Protein AF-A0A7X7SR47-F1 (afdb_monomer_lite)

pLDDT: mean 91.91, std 6.1, range [55.0, 97.56]

Radius of gyration: 18.03 Å; chains: 1; bounding box: 42×41×39 Å

Secondary structure (DSSP, 8-state):
------HHHHHHHHHHHHHHHHHHHTTS-HHHHHHHHHHHHHHHHHT-TTGGG----TT--GGGGS-----HHHHHHHHHHHHHH--HHHHHHHHHHHHHHHHHHTT--HHHHHTS-PPPTT----

Foldseek 3Di:
DDDDDPPVVVVVVVVVLVVQLVVVCVVVPNLVSVVVSVVVVVVVLVPDPCNVVDPDDPPDCPCQLFDDDDDPSRVVVVVVCCVPPPDPVLVVQLVVLVVVLCVVCPPPDPVRSRPPSRGHSPDDDD

Structure (mmCIF, N/CA/C/O backbone):
data_AF-A0A7X7SR47-F1
#
_entry.id   AF-A0A7X7SR47-F1
#
loop_
_atom_site.group_PDB
_atom_site.id
_atom_site.type_symbol
_atom_site.label_atom_id
_atom_site.label_alt_id
_atom_site.label_comp_id
_atom_site.label_asym_id
_atom_site.label_entity_id
_atom_site.label_seq_id
_atom_site.pdbx_PDB_ins_code
_atom_site.Cartn_x
_atom_site.Cartn_y
_atom_site.Cartn_z
_atom_site.occupancy
_atom_site.B_iso_or_equiv
_atom_site.auth_seq_id
_atom_site.auth_comp_id
_atom_site.auth_asym_id
_atom_site.auth_atom_id
_atom_site.pdbx_PDB_model_num
ATOM 1 N N . MET A 1 1 ? 17.586 -24.455 -1.740 1.00 55.00 1 MET A N 1
ATOM 2 C CA . MET A 1 1 ? 17.218 -23.865 -3.039 1.00 55.00 1 MET A CA 1
ATOM 3 C C . MET A 1 1 ? 17.948 -22.545 -3.126 1.00 55.00 1 MET A C 1
ATOM 5 O O . MET A 1 1 ? 17.675 -21.672 -2.315 1.00 55.00 1 MET A O 1
ATOM 9 N N . GLU A 1 2 ? 18.953 -22.463 -3.987 1.00 77.31 2 GLU A N 1
ATOM 10 C CA . GLU A 1 2 ? 19.712 -21.232 -4.200 1.00 77.31 2 GLU A CA 1
ATOM 11 C C . GLU A 1 2 ? 18.951 -20.402 -5.237 1.00 77.31 2 GLU A C 1
ATOM 13 O O . GLU A 1 2 ? 18.681 -20.882 -6.336 1.00 77.31 2 GLU A O 1
ATOM 18 N N . ILE A 1 3 ? 18.497 -19.212 -4.845 1.00 80.00 3 ILE A N 1
ATOM 19 C CA . ILE A 1 3 ? 17.794 -18.294 -5.744 1.00 80.00 3 ILE A CA 1
ATOM 20 C C . ILE A 1 3 ? 18.870 -17.492 -6.471 1.00 80.00 3 ILE A C 1
ATOM 22 O O . ILE A 1 3 ? 19.556 -16.678 -5.854 1.00 80.00 3 ILE A O 1
ATOM 26 N N . THR A 1 4 ? 19.031 -17.720 -7.772 1.00 86.94 4 THR A N 1
ATOM 27 C CA . THR A 1 4 ? 19.919 -16.906 -8.608 1.00 86.94 4 THR A C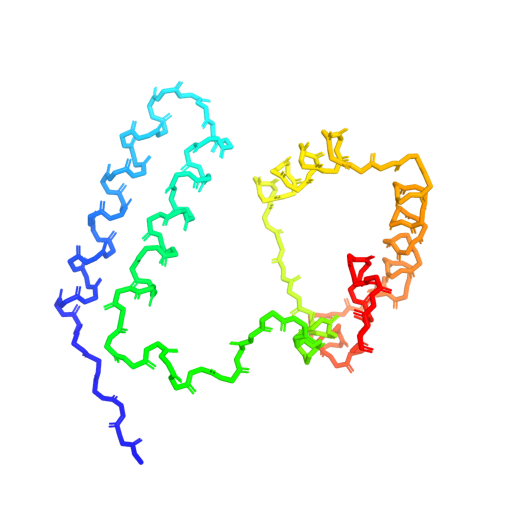A 1
ATOM 28 C C . THR A 1 4 ? 19.143 -15.708 -9.137 1.00 86.94 4 THR A C 1
ATOM 30 O O . THR A 1 4 ? 18.139 -15.865 -9.828 1.00 86.94 4 THR A O 1
ATOM 33 N N . LEU A 1 5 ? 19.604 -14.504 -8.804 1.00 86.38 5 LEU A N 1
ATOM 34 C CA . LEU A 1 5 ? 19.017 -13.259 -9.289 1.00 86.38 5 LEU A CA 1
ATOM 35 C C . LEU A 1 5 ? 19.765 -12.792 -10.539 1.00 86.38 5 LEU A C 1
ATOM 37 O O . LEU A 1 5 ? 20.952 -12.466 -10.467 1.00 86.38 5 LEU A O 1
ATOM 41 N N . ASP A 1 6 ? 19.065 -12.719 -11.670 1.00 91.25 6 ASP A N 1
ATOM 42 C CA . ASP A 1 6 ? 19.586 -12.076 -12.877 1.00 91.25 6 ASP A CA 1
ATOM 43 C C . ASP A 1 6 ? 19.656 -10.558 -12.654 1.00 91.25 6 ASP A C 1
ATOM 45 O O . ASP A 1 6 ? 18.668 -9.826 -12.754 1.00 91.25 6 ASP A O 1
ATOM 49 N N . SER A 1 7 ? 20.848 -10.089 -12.293 1.00 93.06 7 SER A N 1
ATOM 50 C CA . SER A 1 7 ? 21.081 -8.691 -11.931 1.00 93.06 7 SER A CA 1
ATOM 51 C C . SER A 1 7 ? 20.904 -7.736 -13.111 1.00 93.06 7 SER A C 1
ATOM 53 O O . SER A 1 7 ? 20.456 -6.606 -12.903 1.00 93.06 7 SER A O 1
ATOM 55 N N . ASP A 1 8 ? 21.227 -8.165 -14.331 1.00 94.75 8 ASP A N 1
ATOM 56 C CA . ASP A 1 8 ? 21.116 -7.325 -15.525 1.00 94.75 8 ASP A CA 1
ATOM 57 C C . ASP A 1 8 ? 19.651 -7.172 -15.927 1.00 94.75 8 ASP A C 1
ATOM 59 O O . ASP A 1 8 ? 19.180 -6.057 -16.178 1.00 94.75 8 ASP A O 1
ATOM 63 N N . PHE A 1 9 ? 18.894 -8.269 -15.878 1.00 90.38 9 PHE A N 1
ATOM 64 C CA . PHE A 1 9 ? 17.452 -8.235 -16.072 1.00 90.38 9 PHE A CA 1
ATOM 65 C C . PHE A 1 9 ? 16.762 -7.324 -15.048 1.00 90.38 9 PHE A C 1
ATOM 67 O O . PHE A 1 9 ? 16.019 -6.420 -15.444 1.00 90.38 9 PHE A O 1
ATOM 74 N N . ILE A 1 10 ? 17.062 -7.483 -13.752 1.00 90.25 10 ILE A N 1
ATOM 75 C CA . ILE A 1 10 ? 16.492 -6.651 -12.677 1.00 90.25 10 ILE A CA 1
ATOM 76 C C . ILE A 1 10 ? 16.810 -5.168 -12.904 1.00 90.25 10 ILE A C 1
ATOM 78 O O . ILE A 1 10 ? 15.915 -4.322 -12.824 1.00 90.25 10 ILE A O 1
ATOM 82 N N . ARG A 1 11 ? 18.065 -4.835 -13.235 1.00 94.00 11 ARG A N 1
ATOM 83 C CA . ARG A 1 11 ? 18.470 -3.452 -13.539 1.00 94.00 11 ARG A CA 1
ATOM 84 C C . ARG A 1 11 ? 17.720 -2.891 -14.742 1.00 94.00 11 ARG A C 1
ATOM 86 O O . ARG A 1 11 ? 17.328 -1.728 -14.703 1.00 94.00 11 ARG A O 1
ATOM 93 N N . SER A 1 12 ? 17.490 -3.695 -15.779 1.00 93.62 12 SER A N 1
ATOM 94 C CA . SER A 1 12 ? 16.763 -3.253 -16.973 1.00 93.62 12 SER A CA 1
ATOM 95 C C . SER A 1 12 ? 15.299 -2.897 -16.679 1.00 93.62 12 SER A C 1
ATOM 97 O O . SER A 1 12 ? 14.794 -1.900 -17.199 1.00 93.62 12 SER A O 1
ATOM 99 N N . ILE A 1 13 ? 14.627 -3.666 -15.811 1.00 91.25 13 ILE A N 1
ATOM 100 C CA . ILE A 1 13 ? 13.257 -3.376 -15.363 1.00 91.25 13 ILE A CA 1
ATOM 101 C C . ILE A 1 13 ? 13.248 -2.099 -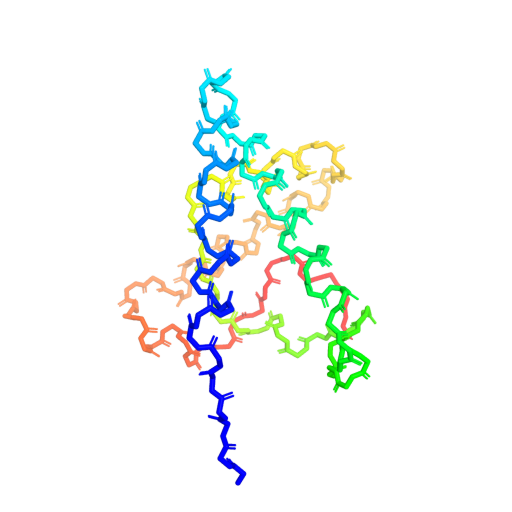14.524 1.00 91.25 13 ILE A C 1
ATOM 103 O O . ILE A 1 13 ? 12.451 -1.199 -14.786 1.00 91.25 13 ILE A O 1
ATOM 107 N N . ALA A 1 14 ? 14.158 -2.000 -13.552 1.00 92.75 14 ALA A N 1
ATOM 108 C CA . ALA A 1 14 ? 14.242 -0.847 -12.665 1.00 92.75 14 ALA A CA 1
ATOM 109 C C . ALA A 1 14 ? 14.536 0.456 -13.427 1.00 92.75 14 ALA A C 1
ATOM 111 O O . ALA A 1 14 ? 13.898 1.472 -13.164 1.00 92.75 14 ALA A O 1
ATOM 112 N N . ALA A 1 15 ? 15.457 0.426 -14.398 1.00 95.44 15 ALA A N 1
ATOM 113 C CA . ALA A 1 15 ? 15.785 1.583 -15.230 1.00 95.44 15 ALA A CA 1
ATOM 114 C C . ALA A 1 15 ? 14.584 2.039 -16.071 1.00 95.44 15 ALA A C 1
ATOM 116 O O . ALA A 1 15 ? 14.267 3.225 -16.103 1.00 95.44 15 ALA A O 1
ATOM 117 N N . ARG A 1 16 ? 13.860 1.094 -16.684 1.00 94.88 16 ARG A N 1
ATOM 118 C CA . ARG A 1 16 ? 12.650 1.401 -17.459 1.00 94.88 16 ARG A CA 1
ATOM 119 C C . ARG A 1 16 ? 11.570 2.052 -16.598 1.00 94.88 16 ARG A C 1
ATOM 121 O O . ARG A 1 16 ? 10.970 3.040 -17.014 1.00 94.88 16 ARG A O 1
ATOM 128 N N . GLU A 1 17 ? 11.322 1.506 -15.409 1.00 95.56 17 GLU A N 1
ATOM 129 C CA . GLU A 1 17 ? 10.315 2.052 -14.496 1.00 95.56 17 GLU A CA 1
ATOM 130 C C . GLU A 1 17 ? 10.710 3.438 -13.974 1.00 95.56 17 GLU A C 1
ATOM 132 O O . GLU A 1 17 ? 9.858 4.323 -13.864 1.00 95.56 17 GLU A O 1
ATOM 137 N N . TYR A 1 18 ? 12.004 3.651 -13.716 1.00 95.50 18 TYR A N 1
ATOM 138 C CA . TYR A 1 18 ? 12.547 4.956 -13.354 1.00 95.50 18 TYR A CA 1
ATOM 139 C C . TYR A 1 18 ? 12.306 5.991 -14.459 1.00 95.50 18 TYR A C 1
ATOM 141 O O . TYR A 1 18 ? 11.694 7.026 -14.196 1.00 95.50 18 TYR A O 1
ATOM 149 N N . ASP A 1 19 ? 12.712 5.696 -15.697 1.00 96.25 19 ASP A N 1
ATOM 150 C CA . ASP A 1 19 ? 12.569 6.617 -16.829 1.00 96.25 19 ASP A CA 1
ATOM 151 C C . ASP A 1 19 ? 11.098 6.969 -17.089 1.00 96.25 19 ASP A C 1
ATOM 153 O O . ASP A 1 19 ? 10.748 8.143 -17.263 1.00 96.25 19 ASP A O 1
ATOM 157 N N . GLN A 1 20 ? 10.213 5.967 -17.045 1.00 95.12 20 GLN A N 1
ATOM 158 C CA . GLN A 1 20 ? 8.780 6.167 -17.243 1.00 95.12 20 GLN A CA 1
ATOM 159 C C . GLN A 1 20 ? 8.155 6.993 -16.112 1.00 95.12 20 GLN A C 1
ATOM 161 O O . GLN A 1 20 ? 7.373 7.906 -16.378 1.00 95.12 20 GLN A O 1
ATOM 166 N N . THR A 1 21 ? 8.527 6.729 -14.858 1.00 95.06 21 THR A N 1
ATOM 167 C CA . THR A 1 21 ? 8.045 7.505 -13.707 1.00 95.06 21 THR A CA 1
ATOM 168 C C . THR A 1 21 ? 8.557 8.943 -13.753 1.00 95.06 21 THR A C 1
ATOM 170 O O . THR A 1 21 ? 7.801 9.877 -13.493 1.00 95.06 21 THR A O 1
ATOM 173 N N . CYS A 1 22 ? 9.812 9.164 -14.149 1.00 95.31 22 CYS A N 1
ATOM 174 C CA . CYS A 1 22 ? 10.343 10.506 -14.368 1.00 95.31 22 CYS A CA 1
ATOM 175 C C . CYS A 1 22 ? 9.561 11.264 -15.445 1.00 95.31 22 CYS A C 1
ATOM 177 O O . CYS A 1 22 ? 9.307 12.456 -15.276 1.00 95.31 22 CYS A O 1
ATOM 179 N N . ALA A 1 23 ? 9.160 10.600 -16.532 1.00 94.69 23 ALA A N 1
ATOM 180 C CA . ALA A 1 23 ? 8.294 11.199 -17.543 1.00 94.69 23 ALA A CA 1
ATOM 181 C C . ALA A 1 23 ? 6.892 11.509 -16.984 1.00 94.69 23 ALA A C 1
ATOM 183 O O . ALA A 1 23 ? 6.396 12.619 -17.171 1.00 94.69 23 ALA A O 1
ATOM 184 N N . ASP A 1 24 ? 6.295 10.574 -16.241 1.00 94.94 24 ASP A N 1
ATOM 185 C CA . ASP A 1 24 ? 4.982 10.728 -15.606 1.00 94.94 24 ASP A CA 1
ATOM 186 C C . ASP A 1 24 ? 4.938 11.914 -14.627 1.00 94.94 24 ASP A C 1
ATOM 188 O O . ASP A 1 24 ? 3.975 12.684 -14.616 1.00 94.94 24 ASP A O 1
ATOM 192 N N . LEU A 1 25 ? 5.997 12.092 -13.833 1.00 95.31 25 LEU A N 1
ATOM 193 C CA . LEU A 1 25 ? 6.108 13.159 -12.838 1.00 95.31 25 LEU A CA 1
ATOM 194 C C . LEU A 1 25 ? 6.220 14.557 -13.457 1.00 95.31 25 LEU A C 1
ATOM 196 O O . LEU A 1 25 ? 5.799 15.529 -12.828 1.00 95.31 25 LEU A O 1
ATOM 200 N N . ARG A 1 26 ? 6.725 14.688 -14.693 1.00 93.88 26 ARG A N 1
ATOM 201 C CA . ARG A 1 26 ? 6.787 15.989 -15.392 1.00 93.88 26 ARG A CA 1
ATOM 202 C C . ARG A 1 26 ? 5.403 16.587 -15.649 1.00 93.88 26 ARG A C 1
ATOM 204 O O . ARG A 1 26 ? 5.301 17.798 -15.808 1.00 93.88 26 ARG A O 1
ATOM 211 N N . GLY A 1 27 ? 4.353 15.763 -15.661 1.00 86.75 27 GLY A N 1
ATOM 212 C CA . GLY A 1 27 ? 2.965 16.215 -15.782 1.00 86.75 27 GLY A CA 1
ATOM 213 C C . GLY A 1 27 ? 2.384 16.851 -14.511 1.00 86.75 27 GLY A C 1
ATOM 214 O O . GLY A 1 27 ? 1.288 17.394 -14.564 1.00 86.75 27 GLY A O 1
ATOM 215 N N . GLY A 1 28 ? 3.081 16.788 -13.367 1.00 87.19 28 GLY A N 1
ATOM 216 C CA . GLY A 1 28 ? 2.653 17.404 -12.101 1.00 87.19 28 GLY A CA 1
ATOM 217 C C . GLY A 1 28 ? 1.598 16.623 -11.302 1.00 87.19 28 GLY A C 1
ATOM 218 O O . GLY A 1 28 ? 1.360 16.929 -10.135 1.00 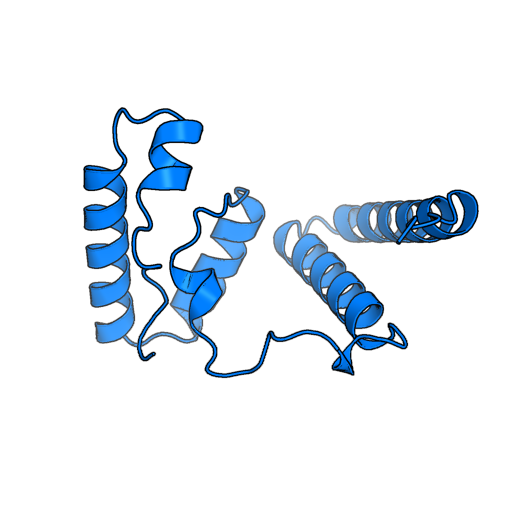87.19 28 GLY A O 1
ATOM 219 N N . GLU A 1 29 ? 0.998 15.576 -11.869 1.00 90.75 29 GLU A N 1
ATOM 220 C CA . GLU A 1 29 ? 0.001 14.738 -11.192 1.00 90.75 29 GLU A CA 1
ATOM 221 C C . GLU A 1 29 ? 0.657 13.612 -10.373 1.00 90.75 29 GLU A C 1
ATOM 223 O O . GLU A 1 29 ? 0.663 12.450 -10.775 1.00 90.75 29 GLU A O 1
ATOM 228 N N . ILE A 1 30 ? 1.216 13.945 -9.206 1.00 93.00 30 ILE A N 1
ATOM 229 C CA . ILE A 1 30 ? 2.028 13.017 -8.391 1.00 93.00 30 ILE A CA 1
ATOM 230 C C . ILE A 1 30 ? 1.280 11.717 -8.046 1.00 93.00 30 ILE A C 1
ATOM 232 O O . ILE A 1 30 ? 1.831 10.629 -8.207 1.00 93.00 30 ILE A O 1
ATOM 236 N N . VAL A 1 31 ? 0.021 11.814 -7.603 1.00 93.50 31 VAL A N 1
ATOM 237 C CA . VAL A 1 31 ? -0.787 10.632 -7.247 1.00 93.50 31 VAL A CA 1
ATOM 238 C C . VAL A 1 31 ? -1.055 9.766 -8.479 1.00 93.50 31 VAL A C 1
ATOM 240 O O . VAL A 1 31 ? -0.873 8.555 -8.427 1.00 93.50 31 VAL A O 1
ATOM 243 N N . ARG A 1 32 ? -1.392 10.377 -9.623 1.00 93.69 32 ARG A N 1
ATOM 244 C CA . ARG A 1 32 ? -1.617 9.639 -10.875 1.00 93.69 32 ARG A CA 1
ATOM 245 C C . ARG A 1 32 ? -0.340 8.990 -11.400 1.00 93.69 32 ARG A C 1
ATOM 247 O O . ARG A 1 32 ? -0.397 7.871 -11.896 1.00 93.69 32 ARG A O 1
ATOM 254 N N . ALA A 1 33 ? 0.807 9.659 -11.285 1.00 95.00 33 ALA A N 1
ATOM 255 C CA . ALA A 1 33 ? 2.101 9.083 -11.641 1.00 95.00 33 ALA A CA 1
ATOM 256 C C . ALA A 1 33 ? 2.397 7.830 -10.800 1.00 95.00 33 ALA A C 1
ATOM 258 O O . ALA A 1 33 ? 2.798 6.802 -11.345 1.00 95.00 33 ALA A O 1
ATOM 259 N N . PHE A 1 34 ? 2.117 7.887 -9.495 1.00 94.75 34 PHE A N 1
ATOM 260 C CA . PHE A 1 34 ? 2.238 6.735 -8.609 1.00 94.75 34 PHE A CA 1
ATOM 261 C C . PHE A 1 34 ? 1.281 5.593 -8.991 1.00 94.75 34 PHE A C 1
ATOM 263 O O . PHE A 1 34 ? 1.719 4.457 -9.141 1.00 94.75 34 PHE A O 1
ATOM 270 N N . GLU A 1 35 ? 0.000 5.877 -9.236 1.00 94.56 35 GLU A N 1
ATOM 271 C CA . GLU A 1 35 ? -0.973 4.865 -9.680 1.00 94.56 35 GLU A CA 1
ATOM 272 C C . GLU A 1 35 ? -0.576 4.196 -11.006 1.00 94.56 35 GLU A C 1
ATOM 274 O O . GLU A 1 35 ? -0.798 2.999 -11.197 1.00 94.56 35 GLU A O 1
ATOM 279 N N . ARG A 1 36 ? 0.015 4.955 -11.939 1.00 95.50 36 ARG A N 1
ATOM 280 C CA . ARG A 1 36 ? 0.539 4.404 -13.197 1.00 95.50 36 ARG A CA 1
ATOM 281 C C . ARG A 1 36 ? 1.732 3.480 -12.954 1.00 95.50 36 ARG A C 1
ATOM 283 O O . ARG A 1 36 ? 1.778 2.413 -13.559 1.00 95.50 36 ARG A O 1
ATOM 290 N N . SER A 1 37 ? 2.642 3.855 -12.055 1.00 95.44 37 SER A N 1
ATOM 291 C CA . SER A 1 37 ? 3.767 3.009 -11.632 1.00 95.44 37 SER A CA 1
ATOM 292 C C . SER A 1 37 ? 3.293 1.697 -10.999 1.00 95.44 37 SER A C 1
ATOM 294 O O . SER A 1 37 ? 3.701 0.622 -11.435 1.00 95.44 37 SER A O 1
ATOM 296 N N . GLN A 1 38 ? 2.342 1.764 -10.061 1.00 94.81 38 GLN A N 1
ATOM 297 C CA . GLN A 1 38 ? 1.756 0.578 -9.424 1.00 94.81 38 GLN A CA 1
ATOM 298 C C . GLN A 1 38 ? 1.104 -0.362 -10.444 1.00 94.81 38 GLN A C 1
ATOM 300 O O . GLN A 1 38 ? 1.334 -1.563 -10.403 1.00 94.81 38 GLN A O 1
ATOM 305 N N . ARG A 1 39 ? 0.360 0.177 -11.418 1.00 95.75 39 ARG A N 1
ATOM 306 C CA . ARG A 1 39 ? -0.260 -0.637 -12.474 1.00 95.75 39 ARG A CA 1
ATOM 307 C C . ARG A 1 39 ? 0.769 -1.387 -13.316 1.00 95.75 39 ARG A C 1
ATOM 309 O O . ARG A 1 39 ? 0.584 -2.567 -13.584 1.00 95.75 39 ARG A O 1
ATOM 316 N N . ARG A 1 40 ? 1.864 -0.728 -13.706 1.00 95.25 40 ARG A N 1
ATOM 317 C CA . ARG A 1 40 ? 2.958 -1.384 -14.441 1.00 95.25 40 ARG A CA 1
ATOM 318 C C . ARG A 1 40 ? 3.645 -2.452 -13.593 1.00 95.25 40 ARG A C 1
ATOM 320 O O . ARG A 1 40 ? 4.045 -3.488 -14.118 1.00 95.25 40 ARG A O 1
ATOM 327 N N . HIS A 1 41 ? 3.772 -2.217 -12.288 1.00 93.00 41 HIS A N 1
ATOM 328 C CA . HIS A 1 41 ? 4.281 -3.218 -11.356 1.00 93.00 41 HIS A CA 1
ATOM 329 C C . HIS A 1 41 ? 3.361 -4.446 -11.288 1.00 93.00 41 HIS A C 1
ATOM 331 O O . HIS A 1 41 ? 3.841 -5.570 -11.438 1.00 93.00 41 HIS A O 1
ATOM 337 N N . ASP A 1 42 ? 2.048 -4.237 -11.166 1.00 93.06 42 ASP A N 1
ATOM 338 C CA . ASP A 1 42 ? 1.048 -5.308 -11.182 1.00 93.06 42 ASP A CA 1
ATOM 339 C C . ASP A 1 42 ? 1.066 -6.081 -12.511 1.00 93.06 42 ASP A C 1
ATOM 341 O O . ASP A 1 42 ? 1.004 -7.308 -12.510 1.00 93.06 42 ASP A O 1
ATOM 345 N N . GLU A 1 43 ? 1.225 -5.393 -13.647 1.00 93.38 43 GLU A N 1
ATOM 346 C CA . GLU A 1 43 ? 1.398 -6.015 -14.968 1.00 93.38 43 GLU A CA 1
ATOM 347 C C . GLU A 1 43 ? 2.667 -6.880 -15.037 1.00 93.38 43 GLU A C 1
ATOM 349 O O . GLU A 1 43 ? 2.623 -7.990 -15.572 1.00 93.38 43 GLU A O 1
ATOM 354 N N . CYS A 1 44 ? 3.787 -6.423 -14.462 1.00 90.25 44 CYS A N 1
ATOM 355 C CA . CYS A 1 44 ? 5.016 -7.220 -14.387 1.00 90.25 44 CYS A CA 1
ATOM 356 C C . CYS A 1 44 ? 4.823 -8.482 -13.536 1.00 90.25 44 CYS A C 1
ATOM 358 O O . CYS A 1 44 ? 5.261 -9.558 -13.939 1.00 90.25 44 CYS A O 1
ATOM 360 N N . ILE A 1 45 ? 4.161 -8.357 -12.380 1.00 89.31 45 ILE A N 1
ATOM 361 C CA . ILE A 1 45 ? 3.840 -9.491 -11.502 1.00 89.31 45 ILE A CA 1
ATOM 362 C C . ILE A 1 45 ? 2.915 -10.475 -12.227 1.00 89.31 45 ILE A C 1
ATOM 364 O O . ILE A 1 45 ? 3.171 -11.676 -12.227 1.00 89.31 45 ILE A O 1
ATOM 368 N N . ALA A 1 46 ? 1.862 -9.978 -12.877 1.00 90.69 46 ALA A N 1
ATOM 369 C CA . ALA A 1 46 ? 0.898 -10.806 -13.595 1.00 90.69 46 ALA A CA 1
ATOM 370 C C . ALA A 1 46 ? 1.520 -11.548 -14.790 1.00 90.69 46 ALA A C 1
ATOM 372 O O . ALA A 1 46 ? 1.066 -12.637 -15.137 1.00 90.69 46 ALA A O 1
ATOM 373 N N . ALA A 1 47 ? 2.558 -10.978 -15.407 1.00 91.06 47 ALA A N 1
ATOM 374 C CA . ALA A 1 47 ? 3.300 -11.598 -16.500 1.00 91.06 47 ALA A CA 1
ATOM 375 C C . ALA A 1 47 ? 4.351 -12.626 -16.037 1.00 91.06 47 ALA A C 1
ATOM 377 O O . ALA A 1 47 ? 4.939 -13.308 -16.881 1.00 91.06 47 ALA A O 1
ATOM 378 N N . ALA A 1 48 ? 4.616 -12.746 -14.730 1.00 89.06 48 ALA A N 1
ATOM 379 C CA . ALA A 1 48 ? 5.597 -13.694 -14.216 1.00 89.06 48 ALA A CA 1
ATOM 380 C C . ALA A 1 48 ? 5.140 -15.149 -14.461 1.00 89.06 48 ALA A C 1
ATOM 382 O O . ALA A 1 48 ? 3.988 -15.492 -14.184 1.00 89.06 48 ALA A O 1
ATOM 383 N N . PRO A 1 49 ? 6.023 -16.036 -14.957 1.00 90.19 49 PRO A N 1
ATOM 384 C CA . PRO A 1 49 ? 5.644 -17.394 -15.359 1.00 90.19 49 PRO A CA 1
ATOM 385 C C . PRO A 1 49 ? 5.150 -18.262 -14.192 1.00 90.19 49 PRO A C 1
ATOM 387 O O . PRO A 1 49 ? 4.383 -19.201 -14.392 1.00 90.19 49 PRO A O 1
ATOM 390 N N . ASP A 1 50 ? 5.580 -17.952 -12.974 1.00 89.88 50 ASP A N 1
ATOM 391 C CA . ASP A 1 50 ? 5.279 -18.666 -11.740 1.00 89.88 50 ASP A CA 1
ATOM 392 C C . ASP A 1 50 ? 4.218 -17.966 -10.878 1.00 89.88 50 ASP A C 1
ATOM 394 O O . ASP A 1 50 ? 3.971 -18.401 -9.752 1.00 89.88 50 ASP A O 1
ATOM 398 N N . ILE A 1 51 ? 3.525 -16.94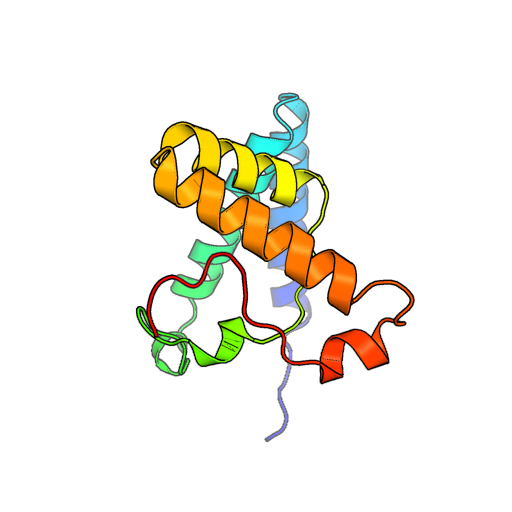2 -11.394 1.00 89.88 51 ILE A N 1
ATOM 399 C CA . ILE A 1 51 ? 2.511 -16.189 -10.637 1.00 89.88 51 ILE A CA 1
ATOM 400 C C . ILE A 1 51 ? 1.423 -17.089 -10.025 1.00 89.88 51 ILE A C 1
ATOM 402 O O . ILE A 1 51 ? 0.962 -16.858 -8.908 1.00 89.88 51 ILE A O 1
ATOM 406 N N . GLY A 1 52 ? 1.067 -18.178 -10.716 1.00 88.06 52 GLY A N 1
ATOM 407 C CA . GLY A 1 52 ? 0.088 -19.167 -10.251 1.00 88.06 52 GLY A CA 1
ATOM 408 C C . GLY A 1 52 ? 0.529 -19.986 -9.031 1.00 88.06 52 GLY A C 1
ATOM 409 O O . GLY A 1 52 ? -0.277 -20.733 -8.481 1.00 88.06 52 GLY A O 1
ATOM 410 N N . THR A 1 53 ? 1.787 -19.865 -8.600 1.00 90.06 53 THR A N 1
ATOM 411 C CA . THR A 1 53 ? 2.312 -20.532 -7.399 1.00 90.06 53 THR A CA 1
ATOM 412 C C . THR A 1 53 ? 2.087 -19.725 -6.119 1.00 90.06 53 THR A C 1
ATOM 414 O O . THR A 1 53 ? 2.245 -20.263 -5.020 1.00 90.06 53 THR A O 1
ATOM 417 N N . LEU A 1 54 ? 1.693 -18.449 -6.226 1.00 87.88 54 LEU A N 1
ATOM 418 C CA . LEU A 1 54 ? 1.425 -17.620 -5.057 1.00 87.88 54 LEU A CA 1
ATOM 419 C C . LEU A 1 54 ? 0.189 -18.123 -4.301 1.00 87.88 54 LEU A C 1
ATOM 421 O O . LEU A 1 54 ? -0.881 -18.332 -4.864 1.00 87.88 54 LEU A O 1
ATOM 425 N N . ALA A 1 55 ? 0.309 -18.238 -2.978 1.00 87.12 55 ALA A N 1
ATOM 426 C CA . ALA A 1 55 ? -0.819 -18.595 -2.115 1.00 87.12 55 ALA A CA 1
ATOM 427 C C . ALA A 1 55 ? -1.885 -17.481 -2.018 1.00 87.12 55 ALA A C 1
ATOM 429 O O . ALA A 1 55 ? -3.013 -17.738 -1.581 1.00 87.12 55 ALA A O 1
ATOM 430 N N . CYS A 1 56 ? -1.516 -16.247 -2.386 1.00 85.44 56 CYS A N 1
ATOM 431 C CA . CYS A 1 56 ? -2.386 -15.079 -2.348 1.00 85.44 56 CYS A CA 1
ATOM 432 C C . CYS A 1 56 ? -3.515 -15.212 -3.375 1.00 85.44 56 CYS A C 1
ATOM 434 O O . CYS A 1 56 ? -3.277 -15.465 -4.552 1.00 85.44 56 CYS A O 1
ATOM 436 N N . ARG A 1 57 ? -4.753 -15.027 -2.919 1.00 86.50 57 ARG A N 1
ATOM 437 C CA . ARG A 1 57 ? -5.959 -15.057 -3.749 1.00 86.50 57 ARG A CA 1
ATOM 438 C C . ARG A 1 57 ? -7.036 -14.185 -3.122 1.00 86.50 57 ARG A C 1
ATOM 440 O O . ARG A 1 57 ? -6.995 -13.932 -1.916 1.00 86.50 57 ARG A O 1
ATOM 447 N N . ALA A 1 58 ? -8.013 -13.770 -3.924 1.00 85.38 58 ALA A N 1
ATOM 448 C CA . ALA A 1 58 ? -9.181 -13.052 -3.424 1.00 85.38 58 ALA A CA 1
ATOM 449 C C . ALA A 1 58 ? -9.839 -13.826 -2.264 1.00 85.38 58 ALA A C 1
ATOM 451 O O . ALA A 1 58 ? -10.026 -15.041 -2.347 1.00 85.38 58 ALA A O 1
ATOM 452 N N . GLY A 1 59 ? -10.137 -13.122 -1.170 1.00 85.88 59 GLY A N 1
ATOM 453 C CA . GLY A 1 59 ? -10.685 -13.707 0.060 1.00 85.88 59 GLY A CA 1
ATOM 454 C C . GLY A 1 59 ? -9.652 -14.301 1.028 1.00 85.88 59 GLY A C 1
ATOM 455 O O . GLY A 1 59 ? -10.033 -14.793 2.082 1.00 85.88 59 GLY A O 1
ATOM 456 N N . CYS A 1 60 ? -8.350 -14.267 0.724 1.00 89.50 60 CYS A N 1
ATOM 457 C CA . CYS A 1 60 ? -7.316 -14.611 1.703 1.00 89.50 60 CYS A CA 1
ATOM 458 C C . CYS A 1 60 ? -7.089 -13.452 2.686 1.00 89.50 60 CYS A C 1
ATOM 460 O O . CYS A 1 60 ? -6.867 -12.321 2.262 1.00 89.50 60 CYS A O 1
ATOM 462 N N . THR A 1 61 ? -7.065 -13.739 3.990 1.00 91.62 61 THR A N 1
ATOM 463 C CA . THR A 1 61 ? -6.902 -12.724 5.051 1.00 91.62 61 THR A CA 1
ATOM 464 C C . THR A 1 61 ? -5.590 -12.816 5.818 1.00 91.62 61 THR A C 1
ATOM 466 O O . THR A 1 61 ? -5.352 -12.043 6.746 1.00 91.62 61 THR A O 1
ATOM 469 N N . TRP A 1 62 ? -4.701 -13.726 5.409 1.00 89.44 62 TRP A N 1
ATOM 470 C CA . TRP A 1 62 ? -3.444 -14.003 6.104 1.00 89.44 62 TRP A CA 1
ATOM 471 C C . TRP A 1 62 ? -2.567 -12.753 6.279 1.00 89.44 62 TRP A C 1
ATOM 473 O O . TRP A 1 62 ? -2.094 -12.477 7.378 1.00 89.44 62 TRP A O 1
ATOM 483 N N . CYS A 1 63 ? -2.394 -11.953 5.220 1.00 88.75 63 CYS A N 1
ATOM 484 C CA . CYS A 1 63 ? -1.584 -10.733 5.274 1.00 88.75 63 CYS A CA 1
ATOM 485 C C . CYS A 1 63 ? -2.299 -9.541 5.934 1.00 88.75 63 CYS A C 1
ATOM 487 O O . CYS A 1 63 ? -1.646 -8.558 6.274 1.00 88.75 63 CYS A O 1
ATOM 489 N N . CYS A 1 64 ? -3.614 -9.613 6.176 1.00 91.88 64 CYS A N 1
ATOM 490 C CA . CYS A 1 64 ? -4.397 -8.500 6.727 1.00 91.88 64 CYS A CA 1
ATOM 491 C C . CYS A 1 64 ? -4.119 -8.217 8.213 1.00 91.88 64 CYS A C 1
ATOM 493 O O . CYS A 1 64 ? -4.706 -7.296 8.779 1.00 91.88 64 CYS A O 1
ATOM 495 N N . TYR A 1 65 ? -3.239 -8.992 8.846 1.00 92.88 65 TYR A N 1
ATOM 496 C CA . TYR A 1 65 ? -2.762 -8.776 10.213 1.00 92.88 65 TYR A CA 1
ATOM 497 C C . TYR A 1 65 ? -1.292 -8.347 10.264 1.00 92.88 65 TYR A C 1
ATOM 499 O O . TYR A 1 65 ? -0.770 -8.104 11.351 1.0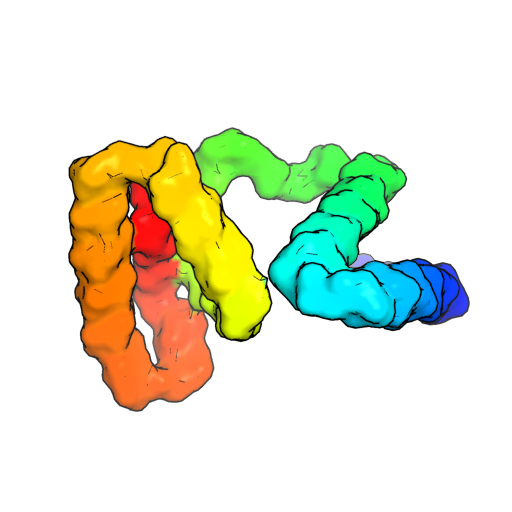0 92.88 65 TYR A O 1
ATOM 507 N N . PHE A 1 66 ? -0.614 -8.246 9.118 1.00 90.81 66 PHE A N 1
ATOM 508 C CA . PHE A 1 66 ? 0.773 -7.798 9.066 1.00 90.81 66 PHE A CA 1
ATOM 509 C C . PHE A 1 66 ? 0.854 -6.277 9.190 1.00 90.81 66 PHE A C 1
ATOM 511 O O . PHE A 1 66 ? 0.003 -5.545 8.683 1.00 90.81 66 PHE A O 1
ATOM 518 N N . SER A 1 67 ? 1.901 -5.793 9.856 1.00 89.56 67 SER A N 1
ATOM 519 C CA . SER A 1 67 ? 2.251 -4.377 9.796 1.00 89.56 67 SER A CA 1
ATOM 520 C C . SER A 1 67 ? 2.860 -4.073 8.433 1.00 89.56 67 SER A C 1
ATOM 522 O O . SER A 1 67 ? 3.883 -4.648 8.070 1.00 89.56 67 SER A O 1
ATOM 524 N N . VAL A 1 68 ? 2.211 -3.175 7.697 1.00 88.62 68 VAL A N 1
ATOM 525 C CA . VAL A 1 68 ? 2.699 -2.625 6.433 1.00 88.62 68 VAL A CA 1
ATOM 526 C C . VAL A 1 68 ? 2.789 -1.112 6.570 1.00 88.62 68 VAL A C 1
ATOM 528 O O . VAL A 1 68 ? 1.882 -0.483 7.121 1.00 88.62 68 VAL A O 1
ATOM 531 N N . ASP A 1 69 ? 3.887 -0.541 6.090 1.00 88.25 69 ASP A N 1
ATOM 532 C CA . ASP A 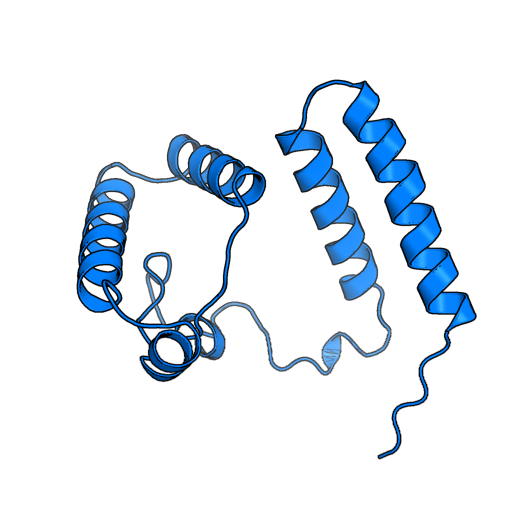1 69 ? 4.052 0.905 6.027 1.00 88.25 69 ASP A CA 1
ATOM 533 C C . ASP A 1 69 ? 3.421 1.470 4.758 1.00 88.25 69 ASP A C 1
ATOM 535 O O . ASP A 1 69 ? 3.280 0.789 3.741 1.00 88.25 69 ASP A O 1
ATOM 539 N N . VAL A 1 70 ? 3.047 2.744 4.830 1.00 91.44 70 VAL A N 1
ATOM 540 C CA . VAL A 1 70 ? 2.498 3.500 3.705 1.00 91.44 70 VAL A CA 1
ATOM 541 C C . VAL A 1 70 ? 3.185 4.854 3.612 1.00 91.44 70 VAL A C 1
ATOM 543 O O . VAL A 1 70 ? 3.419 5.536 4.612 1.00 91.44 70 VAL A O 1
ATOM 546 N N . ARG A 1 71 ? 3.496 5.270 2.390 1.00 93.62 71 ARG A N 1
ATOM 547 C CA . ARG A 1 71 ? 4.016 6.599 2.069 1.00 93.62 71 ARG A CA 1
ATOM 548 C C . ARG A 1 71 ? 2.857 7.575 1.910 1.00 93.62 71 ARG A C 1
ATOM 550 O O . ARG A 1 71 ? 1.730 7.194 1.612 1.00 93.62 71 ARG A O 1
ATOM 557 N N . ALA A 1 72 ? 3.141 8.871 2.027 1.00 94.69 72 ALA A N 1
ATOM 558 C CA . ALA A 1 72 ? 2.112 9.907 1.914 1.00 94.69 72 ALA A CA 1
ATOM 559 C C . ALA A 1 72 ? 1.306 9.821 0.600 1.00 94.69 72 ALA A C 1
ATOM 561 O O . ALA A 1 72 ? 0.086 9.944 0.626 1.00 94.69 72 ALA A O 1
ATOM 562 N N . VAL A 1 73 ? 1.964 9.553 -0.536 1.00 94.75 73 VAL A N 1
ATOM 563 C CA . VAL A 1 73 ? 1.289 9.408 -1.841 1.00 94.75 73 VAL A CA 1
ATOM 564 C C . VAL A 1 73 ? 0.302 8.233 -1.869 1.00 94.75 73 VAL A C 1
ATOM 566 O O . VAL A 1 73 ? -0.779 8.361 -2.438 1.00 94.75 73 VAL A O 1
ATOM 569 N N . GLU A 1 74 ? 0.629 7.131 -1.189 1.00 95.44 74 GLU A N 1
ATOM 570 C CA . GLU A 1 74 ? -0.250 5.964 -1.042 1.00 95.44 74 GLU A CA 1
ATOM 571 C C . GLU A 1 74 ? -1.446 6.297 -0.153 1.00 95.44 74 GLU A C 1
ATOM 573 O O . GLU A 1 74 ? -2.574 5.942 -0.483 1.00 95.44 74 GLU A O 1
ATOM 578 N N . VAL A 1 75 ? -1.228 7.048 0.932 1.00 95.69 75 VAL A N 1
ATOM 579 C CA . VAL A 1 75 ? -2.317 7.518 1.801 1.00 95.69 75 VAL A CA 1
ATOM 580 C C . VAL A 1 75 ? -3.303 8.390 1.023 1.00 95.69 75 VAL A C 1
ATOM 582 O O . VAL A 1 75 ? -4.508 8.196 1.157 1.00 95.69 75 VAL A O 1
ATOM 585 N N . PHE A 1 76 ? -2.829 9.315 0.183 1.00 95.81 76 PHE A N 1
ATOM 586 C CA . PHE A 1 76 ? -3.720 10.144 -0.636 1.00 95.81 76 PHE A CA 1
ATOM 587 C C . PHE A 1 76 ? -4.506 9.328 -1.669 1.00 95.81 76 PHE A C 1
ATOM 589 O O . PHE A 1 76 ? -5.696 9.580 -1.842 1.00 95.81 76 PHE A O 1
ATOM 596 N N . ALA A 1 77 ? -3.885 8.329 -2.301 1.00 94.88 77 ALA A N 1
ATOM 597 C CA . ALA A 1 77 ? -4.588 7.420 -3.208 1.00 94.88 77 ALA A CA 1
ATOM 598 C C . ALA A 1 77 ? -5.673 6.605 -2.475 1.00 94.88 77 ALA A C 1
ATOM 600 O O . ALA A 1 77 ? -6.801 6.492 -2.950 1.00 94.88 77 ALA A O 1
ATOM 601 N N . ILE A 1 78 ? -5.367 6.093 -1.277 1.00 94.81 78 ILE A N 1
ATOM 602 C CA . ILE A 1 78 ? -6.334 5.377 -0.432 1.00 94.81 78 ILE A CA 1
ATOM 603 C C . ILE A 1 78 ? -7.501 6.293 -0.043 1.00 94.81 78 ILE A C 1
ATOM 605 O O . ILE A 1 78 ? -8.654 5.871 -0.105 1.00 94.81 78 ILE A O 1
ATOM 609 N N . LEU A 1 79 ? -7.225 7.543 0.341 1.00 95.44 79 LEU A N 1
ATOM 610 C CA . LEU A 1 79 ? -8.264 8.516 0.688 1.00 95.44 79 LEU A CA 1
ATOM 611 C C . LEU A 1 79 ? -9.186 8.826 -0.500 1.00 95.44 79 LEU A C 1
ATOM 613 O O . LEU A 1 79 ? -10.394 8.890 -0.298 1.00 95.44 79 LEU A O 1
ATOM 617 N N . ASP A 1 80 ? -8.657 8.957 -1.722 1.00 94.50 80 ASP A N 1
ATOM 618 C CA . ASP A 1 80 ? -9.477 9.159 -2.930 1.00 94.50 80 ASP A CA 1
ATOM 619 C C . ASP A 1 80 ? -10.462 7.998 -3.152 1.00 94.50 80 ASP A C 1
ATOM 621 O O . ASP A 1 80 ? -11.650 8.217 -3.397 1.00 94.50 80 ASP A O 1
ATOM 625 N N . VAL A 1 81 ? -9.997 6.755 -2.981 1.00 95.06 81 VAL A N 1
ATOM 626 C CA . VAL A 1 81 ? -10.849 5.557 -3.070 1.00 95.06 81 VAL A CA 1
ATOM 627 C C . VAL A 1 81 ? -11.905 5.544 -1.966 1.00 95.06 81 VAL A C 1
ATOM 629 O O . VAL A 1 81 ? -13.082 5.331 -2.257 1.00 95.06 81 VAL A O 1
ATOM 632 N N . ILE A 1 82 ? -11.517 5.812 -0.713 1.00 96.12 82 ILE A N 1
ATOM 633 C CA . ILE A 1 82 ? -12.465 5.895 0.408 1.00 96.12 82 ILE A CA 1
ATOM 634 C C . ILE A 1 82 ? -13.549 6.924 0.094 1.00 96.12 82 ILE A C 1
ATOM 636 O O . ILE A 1 82 ? -14.733 6.645 0.278 1.00 96.12 82 ILE A O 1
ATOM 640 N N . GLU A 1 83 ? -13.169 8.110 -0.381 1.00 96.50 83 GLU A N 1
ATOM 641 C CA . GLU A 1 83 ? -14.133 9.173 -0.626 1.00 96.50 83 GLU A CA 1
ATOM 642 C C . GLU A 1 83 ? -15.102 8.845 -1.760 1.00 96.50 83 GLU A C 1
ATOM 644 O O . GLU A 1 83 ? -16.302 9.089 -1.601 1.00 96.50 83 GLU A O 1
ATOM 649 N N . ARG A 1 84 ? -14.601 8.244 -2.846 1.00 96.88 84 ARG A N 1
ATOM 650 C CA . ARG A 1 84 ? -15.382 7.894 -4.037 1.00 96.88 84 ARG A CA 1
ATOM 651 C C . ARG A 1 84 ? -16.284 6.676 -3.847 1.00 96.88 84 ARG A C 1
ATOM 653 O O . ARG A 1 84 ? -17.386 6.661 -4.389 1.00 96.88 84 ARG A O 1
ATOM 660 N N . GLU A 1 85 ? -15.813 5.649 -3.145 1.00 96.69 85 GLU A N 1
ATOM 661 C CA . GLU A 1 85 ? -16.413 4.309 -3.221 1.00 96.69 85 GLU A CA 1
ATOM 662 C C . GLU A 1 85 ? -17.087 3.863 -1.920 1.00 96.69 85 GLU A C 1
ATOM 664 O O . GLU A 1 85 ? -17.928 2.965 -1.953 1.00 96.69 85 GLU A O 1
ATOM 669 N N . PHE A 1 86 ? -16.745 4.453 -0.768 1.00 96.50 86 PHE A N 1
ATOM 670 C CA . PHE A 1 86 ? -17.233 3.946 0.516 1.00 96.50 86 PHE A CA 1
ATOM 671 C C . PHE A 1 86 ? -18.488 4.687 0.981 1.00 96.50 86 PHE A C 1
ATOM 673 O O . PHE A 1 86 ? -18.605 5.911 0.895 1.00 96.50 86 PHE A O 1
ATOM 680 N N . THR A 1 87 ? -19.413 3.930 1.565 1.00 97.19 87 THR A N 1
ATOM 681 C CA . THR A 1 87 ? -20.596 4.449 2.267 1.00 97.19 87 THR A CA 1
ATOM 682 C C . THR A 1 87 ? -20.214 5.202 3.546 1.00 97.19 87 THR A C 1
ATOM 684 O O . THR A 1 87 ? -19.117 5.037 4.091 1.00 97.19 87 THR A O 1
ATOM 687 N N . ALA A 1 88 ? -21.133 6.016 4.070 1.00 97.56 88 ALA A N 1
ATOM 688 C CA . ALA A 1 88 ? -20.921 6.753 5.317 1.00 97.56 88 ALA A CA 1
ATOM 689 C C . ALA A 1 88 ? -20.668 5.812 6.512 1.00 97.56 88 ALA A C 1
ATOM 691 O O . ALA A 1 88 ? -19.838 6.099 7.382 1.00 97.56 88 ALA A O 1
ATOM 692 N N . GLU A 1 89 ? -21.333 4.658 6.524 1.00 96.56 89 GLU A N 1
ATOM 693 C CA . GLU A 1 89 ? -21.190 3.618 7.537 1.00 96.56 89 GLU A CA 1
ATOM 694 C C . GLU A 1 89 ? -19.798 2.976 7.465 1.00 96.56 89 GLU A C 1
ATOM 696 O O . GLU A 1 89 ? -19.114 2.850 8.485 1.00 96.56 89 GLU A O 1
ATOM 701 N N . GLN A 1 90 ? -19.330 2.636 6.257 1.00 96.62 90 GLN A N 1
ATOM 702 C CA . GLN A 1 90 ? -17.983 2.098 6.041 1.00 96.62 90 GLN A CA 1
ATOM 703 C C . GLN A 1 90 ? -16.897 3.102 6.444 1.00 96.62 90 GLN A C 1
ATOM 705 O O . GLN A 1 90 ? -15.961 2.723 7.152 1.00 96.62 90 GLN A O 1
ATOM 710 N N . LYS A 1 91 ? -17.039 4.378 6.056 1.00 97.44 91 LYS A N 1
ATOM 711 C CA . LYS A 1 91 ? -16.114 5.460 6.441 1.00 97.44 91 LYS A CA 1
ATOM 712 C C . LYS A 1 91 ? -16.031 5.591 7.962 1.00 97.44 91 LYS A C 1
ATOM 714 O O . LYS A 1 91 ? -14.941 5.556 8.531 1.00 97.44 91 LYS A O 1
ATOM 719 N N . THR A 1 92 ? -17.184 5.662 8.629 1.00 97.25 92 THR A N 1
ATOM 720 C CA . THR A 1 92 ? -17.272 5.741 10.096 1.00 97.25 92 THR A CA 1
ATOM 721 C C . THR A 1 92 ? -16.564 4.568 10.771 1.00 97.25 92 THR A C 1
ATOM 723 O O . THR A 1 92 ? -15.729 4.784 11.655 1.00 97.25 92 THR A O 1
ATOM 726 N N . ARG A 1 93 ? -16.843 3.332 10.332 1.00 96.38 93 ARG A N 1
ATOM 727 C CA . ARG A 1 93 ? -16.208 2.120 10.871 1.00 96.38 93 ARG A CA 1
ATOM 728 C C . ARG A 1 93 ? -14.689 2.167 10.716 1.00 96.38 93 ARG A C 1
ATOM 730 O O . ARG A 1 93 ? -13.967 1.989 11.694 1.00 96.38 93 ARG A O 1
ATOM 737 N N . ILE A 1 94 ? -14.200 2.425 9.504 1.00 96.19 94 ILE A N 1
ATOM 738 C CA . ILE A 1 94 ? -12.766 2.392 9.193 1.00 96.19 94 ILE A CA 1
ATOM 739 C C . ILE A 1 94 ? -12.015 3.476 9.960 1.00 96.19 94 ILE A C 1
ATOM 741 O O . ILE A 1 94 ? -10.975 3.192 10.552 1.00 96.19 94 ILE A O 1
ATOM 745 N N . TYR A 1 95 ? -12.549 4.697 10.036 1.00 96.38 95 TYR A N 1
ATOM 746 C CA . TYR A 1 95 ? -11.919 5.762 10.814 1.00 96.38 95 TYR A CA 1
ATOM 747 C C . TYR A 1 95 ? -11.882 5.453 12.315 1.00 96.38 95 TYR A C 1
ATOM 749 O O . TYR A 1 95 ? -10.885 5.765 12.974 1.00 96.38 95 TYR A O 1
ATOM 757 N N . ALA A 1 96 ? -12.914 4.807 12.864 1.00 97.19 96 ALA A N 1
ATOM 758 C CA . ALA A 1 96 ? -12.896 4.340 14.248 1.00 97.19 96 ALA A CA 1
ATOM 759 C C . ALA A 1 96 ? -11.823 3.256 14.470 1.00 97.19 96 ALA A C 1
ATOM 761 O O . ALA A 1 96 ? -11.041 3.352 15.420 1.00 97.19 96 ALA A O 1
ATOM 762 N N . GLU A 1 97 ? -11.724 2.273 13.571 1.00 96.56 97 GLU A N 1
ATOM 763 C CA . GLU A 1 97 ? -10.715 1.208 13.639 1.00 96.56 97 GLU A CA 1
ATOM 764 C C . GLU A 1 97 ? -9.282 1.748 13.489 1.00 96.56 97 GLU A C 1
ATOM 766 O O . GLU A 1 97 ? -8.407 1.372 14.270 1.00 96.56 97 GLU A O 1
ATOM 771 N N . ILE A 1 98 ? -9.036 2.691 12.571 1.00 95.38 98 ILE A N 1
ATOM 772 C CA . ILE A 1 98 ? -7.734 3.366 12.417 1.00 95.38 98 ILE A CA 1
ATOM 773 C C . ILE A 1 98 ? -7.334 4.068 13.718 1.00 95.38 98 ILE A C 1
ATOM 775 O O . ILE A 1 98 ? -6.204 3.905 14.185 1.00 95.38 98 ILE A O 1
ATOM 779 N N . ARG A 1 99 ? -8.249 4.824 14.342 1.00 97.19 99 ARG A N 1
ATOM 780 C CA . ARG A 1 99 ? -7.973 5.518 15.613 1.00 97.19 99 ARG A CA 1
ATOM 781 C C . ARG A 1 99 ? -7.662 4.532 16.735 1.00 97.19 99 ARG A C 1
ATOM 783 O O . ARG A 1 99 ? -6.705 4.743 17.480 1.00 97.19 99 ARG A O 1
ATOM 790 N N . ALA A 1 100 ? -8.428 3.447 16.833 1.00 96.69 100 ALA A N 1
ATOM 791 C CA . ALA A 1 100 ? -8.201 2.402 17.824 1.00 96.69 100 ALA A CA 1
ATOM 792 C C . ALA A 1 100 ? -6.845 1.705 17.622 1.00 96.69 100 ALA A C 1
ATOM 794 O O . ALA A 1 100 ? -6.103 1.503 18.585 1.00 96.69 100 ALA A O 1
ATOM 795 N N . ASN A 1 101 ? -6.486 1.380 16.379 1.00 95.31 101 ASN A N 1
ATOM 796 C CA . ASN A 1 101 ? -5.205 0.761 16.046 1.00 95.31 101 ASN A CA 1
ATOM 797 C C . ASN A 1 101 ? -4.033 1.711 16.318 1.00 95.31 101 ASN A C 1
ATOM 799 O O . ASN A 1 101 ? -3.064 1.316 16.962 1.00 95.31 101 ASN A O 1
ATOM 803 N N . SER A 1 102 ? -4.148 2.981 15.924 1.00 94.44 102 SER A N 1
ATOM 804 C CA . SER A 1 102 ? -3.142 4.011 16.207 1.00 94.44 102 SER A CA 1
ATOM 805 C C . SER A 1 102 ? -2.903 4.184 17.710 1.00 94.44 102 SER A C 1
ATOM 807 O O . SER A 1 102 ? -1.758 4.296 18.143 1.00 94.44 102 SER A O 1
ATOM 809 N N . ALA A 1 103 ? -3.960 4.149 18.529 1.00 96.12 103 ALA A N 1
ATOM 810 C CA . ALA A 1 103 ? -3.829 4.209 19.982 1.00 96.12 103 ALA A CA 1
ATOM 811 C C . ALA A 1 103 ? -3.081 2.990 20.552 1.00 96.12 103 ALA A C 1
ATOM 813 O O . ALA A 1 103 ? -2.206 3.163 21.395 1.00 96.12 103 ALA A O 1
ATOM 814 N N . LYS A 1 104 ? -3.376 1.776 20.064 1.00 94.44 104 LYS A N 1
ATOM 815 C CA . LYS A 1 104 ? -2.713 0.528 20.498 1.00 94.44 104 LYS A CA 1
ATOM 816 C C . LYS A 1 104 ? -1.230 0.463 20.134 1.00 94.44 104 LYS A C 1
ATOM 818 O O . LYS A 1 104 ? -0.468 -0.183 20.844 1.00 94.44 104 LYS A O 1
ATOM 823 N N . LEU A 1 105 ? -0.848 1.071 19.013 1.00 93.56 105 LEU A N 1
ATOM 824 C CA . LEU A 1 105 ? 0.520 1.040 18.483 1.00 93.56 105 LEU A CA 1
ATOM 825 C C . LEU A 1 105 ? 1.358 2.254 18.914 1.00 93.56 105 LEU A C 1
ATOM 827 O O . LEU A 1 105 ? 2.542 2.348 18.588 1.00 93.56 105 LEU A O 1
ATOM 831 N N . ARG A 1 106 ? 0.753 3.208 19.629 1.00 94.69 106 ARG A N 1
ATOM 832 C CA . ARG A 1 106 ? 1.421 4.430 20.075 1.00 94.69 106 ARG A CA 1
ATOM 833 C C . ARG A 1 106 ? 2.546 4.103 21.053 1.00 94.69 106 ARG A C 1
ATOM 835 O O . ARG A 1 106 ? 2.335 3.384 22.020 1.00 94.69 106 ARG A O 1
ATOM 842 N N . GLY A 1 107 ? 3.713 4.699 20.822 1.00 94.75 107 GLY A N 1
ATOM 843 C CA . GLY A 1 107 ? 4.886 4.531 21.684 1.00 94.75 107 GLY A CA 1
ATOM 844 C C . GLY A 1 107 ? 5.666 3.238 21.450 1.00 94.75 107 GLY A C 1
ATOM 845 O O . GLY A 1 107 ? 6.726 3.095 22.039 1.00 94.75 107 GLY A O 1
ATOM 846 N N . LEU A 1 108 ? 5.177 2.350 20.577 1.00 94.44 108 LEU A N 1
ATOM 847 C CA . LEU A 1 108 ? 5.910 1.160 20.161 1.00 94.44 108 LEU A CA 1
ATOM 848 C C . LEU A 1 108 ? 6.929 1.500 19.074 1.00 94.44 108 LEU A C 1
ATOM 850 O O . LEU A 1 108 ? 6.623 2.295 18.165 1.00 94.44 108 LEU A O 1
ATOM 854 N N . ASP A 1 109 ? 8.084 0.846 19.142 1.00 94.25 109 ASP A N 1
ATOM 855 C CA . ASP A 1 109 ? 9.072 0.827 18.069 1.00 94.25 109 ASP A CA 1
ATOM 856 C C . ASP A 1 109 ? 8.635 -0.070 16.891 1.00 94.25 109 ASP A C 1
ATOM 858 O O . ASP A 1 109 ? 7.572 -0.696 16.901 1.00 94.25 109 ASP A O 1
ATOM 862 N N . GLU A 1 110 ? 9.432 -0.093 15.823 1.00 89.00 110 GLU A N 1
ATOM 863 C CA . GLU A 1 110 ? 9.130 -0.852 14.605 1.00 89.00 110 GLU A CA 1
ATOM 864 C C . GLU A 1 110 ? 9.011 -2.363 14.864 1.00 89.00 110 GLU A C 1
ATOM 866 O O . GLU A 1 110 ? 8.047 -3.000 14.436 1.00 89.00 110 GLU A O 1
ATOM 871 N N . THR A 1 111 ? 9.933 -2.931 15.644 1.00 91.12 111 THR A N 1
ATOM 872 C CA . THR A 1 111 ? 9.952 -4.369 15.943 1.00 91.12 111 THR A CA 1
ATOM 873 C C . THR A 1 111 ? 8.768 -4.765 16.824 1.00 91.12 111 THR A C 1
ATOM 875 O O . THR A 1 111 ? 8.151 -5.815 16.625 1.00 91.12 111 THR A O 1
ATOM 878 N N . GLU A 1 112 ? 8.420 -3.928 17.796 1.00 93.94 112 GLU A N 1
ATOM 879 C CA . GLU A 1 112 ? 7.262 -4.115 18.664 1.00 93.94 112 GLU A CA 1
ATOM 880 C C . GLU A 1 112 ? 5.947 -4.052 17.881 1.00 93.94 112 GLU A C 1
ATOM 882 O O . GLU A 1 112 ? 5.059 -4.883 18.102 1.00 93.94 112 GLU A O 1
ATOM 887 N N . ARG A 1 113 ? 5.823 -3.118 16.927 1.00 91.81 113 ARG A N 1
ATOM 888 C CA . ARG A 1 113 ? 4.646 -3.021 16.047 1.00 91.81 113 ARG A CA 1
ATOM 889 C C . ARG A 1 113 ? 4.473 -4.271 15.199 1.00 91.81 113 ARG A C 1
ATOM 891 O O . ARG A 1 113 ? 3.386 -4.850 15.217 1.00 91.81 113 ARG A O 1
ATOM 898 N N . MET A 1 114 ? 5.544 -4.728 14.546 1.00 88.38 114 MET A N 1
ATOM 899 C CA . MET A 1 114 ? 5.525 -5.921 13.690 1.00 88.38 114 MET A CA 1
ATOM 900 C C . MET A 1 114 ? 5.030 -7.176 14.422 1.00 88.38 114 MET A C 1
ATOM 902 O O . MET A 1 114 ? 4.439 -8.058 13.806 1.00 88.38 114 MET A O 1
ATOM 906 N N . ARG A 1 115 ? 5.230 -7.266 15.743 1.00 90.44 115 ARG A N 1
ATOM 907 C CA . ARG A 1 115 ? 4.807 -8.417 16.562 1.00 90.44 115 ARG A CA 1
ATOM 908 C C . ARG A 1 115 ? 3.358 -8.344 17.050 1.00 90.44 115 ARG A C 1
ATOM 910 O O . ARG A 1 115 ? 2.862 -9.317 17.616 1.00 90.44 115 ARG A O 1
ATOM 917 N N . ARG A 1 116 ? 2.668 -7.207 16.895 1.00 88.56 116 ARG A N 1
ATOM 918 C CA . ARG A 1 116 ? 1.364 -6.968 17.539 1.00 88.56 116 ARG A CA 1
ATOM 919 C C . ARG A 1 116 ? 0.164 -7.519 16.758 1.00 88.56 116 ARG A C 1
ATOM 921 O O . ARG A 1 116 ? -0.920 -7.569 17.335 1.00 88.56 116 ARG A O 1
ATOM 928 N N . ASN A 1 117 ? 0.359 -7.948 15.504 1.00 90.12 117 ASN A N 1
ATOM 929 C CA . ASN A 1 117 ? -0.645 -8.568 14.622 1.00 90.12 117 ASN A CA 1
ATOM 930 C C . ASN A 1 117 ? -2.026 -7.891 14.691 1.00 90.12 117 ASN A C 1
ATOM 932 O O . ASN A 1 117 ? -3.051 -8.525 14.953 1.00 90.12 117 ASN A O 1
ATOM 936 N N . VAL A 1 118 ? -2.055 -6.565 14.541 1.00 92.88 118 VAL A N 1
ATOM 937 C CA . VAL A 1 118 ? -3.294 -5.788 14.639 1.00 92.88 118 VAL A CA 1
ATOM 938 C C . VAL A 1 118 ? -4.069 -5.900 13.326 1.00 92.88 118 VAL A C 1
ATOM 940 O O . VAL A 1 118 ? -3.517 -5.638 12.263 1.00 92.88 118 VAL A O 1
ATOM 943 N N . LYS A 1 119 ? -5.360 -6.247 13.407 1.00 93.38 119 LYS A N 1
ATOM 944 C CA . LYS A 1 119 ? -6.256 -6.348 12.243 1.00 93.38 119 LYS A CA 1
ATOM 945 C C . LYS A 1 119 ? -6.230 -5.058 11.412 1.00 93.38 119 LYS A C 1
ATOM 947 O O . LYS A 1 119 ? -6.472 -3.976 11.957 1.00 93.38 119 LYS A O 1
ATOM 952 N N . CYS A 1 120 ? -6.022 -5.181 10.103 1.00 93.00 120 CYS A N 1
ATOM 953 C CA . CYS A 1 120 ? -6.152 -4.085 9.150 1.00 93.00 120 CYS A CA 1
ATOM 954 C C . CYS A 1 120 ? -7.568 -3.471 9.214 1.00 93.00 120 CYS A C 1
ATOM 956 O O . CYS A 1 120 ? -8.549 -4.212 9.115 1.00 93.00 120 CYS A O 1
ATOM 958 N N . PRO A 1 121 ? -7.709 -2.135 9.330 1.00 93.75 121 PRO A N 1
ATOM 959 C CA . PRO A 1 121 ? -9.016 -1.467 9.342 1.00 93.75 121 PRO A CA 1
ATOM 960 C C . PRO A 1 121 ? -9.876 -1.731 8.097 1.00 93.75 121 PRO A C 1
ATOM 962 O O . PRO A 1 121 ? -11.108 -1.724 8.161 1.00 93.75 121 PRO A O 1
ATOM 965 N N . PHE A 1 122 ? -9.227 -1.981 6.956 1.00 92.50 122 PHE A N 1
ATOM 966 C CA . PHE A 1 122 ? -9.893 -2.255 5.682 1.00 92.50 122 PHE A CA 1
ATOM 967 C C . PHE A 1 122 ? -10.430 -3.686 5.569 1.00 92.50 122 PHE A C 1
ATOM 969 O O . PHE A 1 122 ? -11.220 -3.954 4.671 1.00 92.50 122 PHE A O 1
ATOM 976 N N . LEU A 1 123 ? -10.069 -4.589 6.487 1.00 91.69 123 LEU A N 1
ATOM 977 C CA . LEU A 1 123 ? -10.613 -5.943 6.506 1.00 91.69 123 LEU A CA 1
ATOM 978 C C . LEU A 1 123 ? -12.067 -5.924 7.009 1.00 91.69 123 LEU A C 1
ATOM 980 O O . LEU A 1 123 ? -12.310 -5.645 8.191 1.00 91.69 123 LEU A O 1
ATOM 984 N N . SER A 1 124 ? -13.018 -6.198 6.109 1.00 82.00 124 SER A N 1
ATOM 985 C CA . SER A 1 124 ? -14.453 -6.296 6.416 1.00 82.00 124 SER A CA 1
ATOM 986 C C . SER A 1 124 ? -14.880 -7.712 6.799 1.00 82.00 124 SER A C 1
ATOM 988 O O . SER A 1 124 ? -15.491 -7.872 7.848 1.00 82.00 124 SER A O 1
ATOM 990 N N . ASP A 1 125 ? -14.493 -8.710 6.001 1.00 72.06 125 ASP A N 1
ATOM 991 C CA . ASP A 1 125 ? -14.823 -10.129 6.176 1.00 72.06 125 ASP A CA 1
ATOM 992 C C . ASP A 1 125 ? -13.570 -10.984 5.965 1.00 72.06 125 ASP A C 1
ATOM 994 O O . ASP A 1 125 ? -12.669 -10.583 5.219 1.00 72.06 125 ASP A O 1
ATOM 998 N N . GLY A 1 126 ? -13.500 -12.146 6.622 1.00 57.84 126 GLY A N 1
ATOM 999 C CA . GLY A 1 126 ? -12.337 -13.026 6.558 1.00 57.84 126 GLY A CA 1
ATOM 1000 C C . GLY A 1 126 ? -12.595 -14.491 6.810 1.00 57.84 126 GLY A C 1
ATOM 1001 O O . GLY A 1 126 ? -13.512 -14.798 7.600 1.00 57.84 126 GLY A O 1
#

Sequence (126 aa):
MEITLDSDFIRSIAAREYDQTCADLRGGEIVRAFERSQRRHDECIAAAPDIGTLACRAGCTWCCYFSVDVRAVEVFAILDVIEREFTAEQKTRIYAEIRANSAKLRGLDETERMRRNVKCPFLSDG